Protein AF-A0A6B3HXF4-F1 (afdb_monomer_lite)

Foldseek 3Di:
DVLVVVVQPDDDDDDDDDDDDDPDDDDPDDPVNVVVVVVCSDVLVDLVVLVVVLVVLVVVLVVLVVVLVVLVVCCVVVNDPDPPPSVVSNVVSVVSVVVSVVSNVVSVVVSVVSVVVVVDPPDDDD

Structure (mmCIF, N/CA/C/O backbone):
data_AF-A0A6B3HXF4-F1
#
_entry.id   AF-A0A6B3HXF4-F1
#
loop_
_atom_site.group_PDB
_atom_site.id
_atom_site.type_symbol
_atom_site.label_atom_id
_atom_site.label_alt_id
_atom_site.label_comp_id
_atom_site.label_asym_id
_atom_site.label_entity_id
_atom_site.label_seq_id
_atom_site.pdbx_PDB_ins_code
_atom_site.Cartn_x
_atom_site.Cartn_y
_atom_site.Cartn_z
_atom_site.occupancy
_atom_site.B_iso_or_equiv
_atom_site.auth_seq_id
_atom_site.auth_comp_id
_atom_site.auth_asym_id
_atom_site.auth_atom_id
_atom_site.pdbx_PDB_model_num
ATOM 1 N N . SER A 1 1 ? -18.174 1.231 23.708 1.00 48.91 1 SER A N 1
ATOM 2 C CA . SER A 1 1 ? -18.342 2.305 22.701 1.00 48.91 1 SER A CA 1
ATOM 3 C C . SER A 1 1 ? -19.748 2.229 22.126 1.00 48.91 1 SER A C 1
ATOM 5 O O . SER A 1 1 ? -20.312 1.140 22.110 1.00 48.91 1 SER A O 1
ATOM 7 N N . LYS A 1 2 ? -20.344 3.340 21.668 1.00 49.97 2 LYS A N 1
ATOM 8 C CA . LYS A 1 2 ? -21.730 3.327 21.146 1.00 49.97 2 LYS A CA 1
ATOM 9 C C . LYS A 1 2 ? -21.943 2.353 19.969 1.00 49.97 2 LYS A C 1
ATOM 11 O O . LYS A 1 2 ? -23.028 1.809 19.838 1.00 49.97 2 LYS A O 1
ATOM 16 N N . GLY A 1 3 ? -20.893 2.051 19.198 1.00 54.72 3 GLY A N 1
ATOM 17 C CA . GLY A 1 3 ? -20.945 1.071 18.104 1.00 54.72 3 GLY A CA 1
ATOM 18 C C . GLY A 1 3 ? -21.120 -0.393 18.538 1.00 54.72 3 GLY A C 1
ATOM 19 O O . GLY A 1 3 ? -21.531 -1.219 17.733 1.00 54.72 3 GLY A O 1
ATOM 20 N N . ILE A 1 4 ? -20.833 -0.744 19.801 1.00 58.38 4 ILE A N 1
ATOM 21 C CA . ILE A 1 4 ? -21.157 -2.086 20.320 1.00 58.38 4 ILE A CA 1
ATOM 22 C C . ILE A 1 4 ? -22.677 -2.232 20.442 1.00 58.38 4 ILE A C 1
ATOM 24 O O . ILE A 1 4 ? -23.212 -3.244 20.015 1.00 58.38 4 ILE A O 1
ATOM 28 N N . PHE A 1 5 ? -23.381 -1.202 20.921 1.00 62.06 5 PHE A N 1
ATOM 29 C CA . PHE A 1 5 ? -24.840 -1.243 21.066 1.00 62.06 5 PHE A CA 1
ATOM 30 C C . PHE A 1 5 ? -25.567 -1.389 19.725 1.00 62.06 5 PHE A C 1
ATOM 32 O O . PHE A 1 5 ? -26.551 -2.111 19.655 1.00 62.06 5 PHE A O 1
ATOM 39 N N . SER A 1 6 ? -25.050 -0.791 18.645 1.00 61.38 6 SER A N 1
ATOM 40 C CA . SER A 1 6 ? -25.601 -1.007 17.299 1.00 61.38 6 SER A CA 1
ATOM 41 C C . SER A 1 6 ? -25.272 -2.382 16.710 1.00 61.38 6 SER A C 1
ATOM 43 O O . SER A 1 6 ? -25.940 -2.809 15.779 1.00 61.38 6 SER A O 1
ATOM 45 N N . TRP A 1 7 ? -24.228 -3.062 17.201 1.00 61.84 7 TRP A N 1
ATOM 46 C CA . TRP A 1 7 ? -23.816 -4.377 16.695 1.00 61.84 7 TRP A CA 1
ATOM 47 C C . TRP A 1 7 ? -24.635 -5.525 17.289 1.00 61.84 7 TRP A C 1
ATOM 49 O O . TRP A 1 7 ? -24.844 -6.524 16.615 1.00 61.84 7 TRP A O 1
ATOM 59 N N . ILE A 1 8 ? -25.091 -5.389 18.537 1.00 67.94 8 ILE A N 1
ATOM 60 C CA . ILE A 1 8 ? -25.757 -6.479 19.261 1.00 67.94 8 ILE A CA 1
ATOM 61 C C . ILE A 1 8 ? -27.170 -6.767 18.697 1.00 67.94 8 ILE A C 1
ATOM 63 O O . ILE A 1 8 ? -27.630 -7.900 18.767 1.00 67.94 8 ILE A O 1
ATOM 67 N N . GLY A 1 9 ? -27.844 -5.778 18.092 1.00 67.69 9 GLY A N 1
ATOM 68 C CA . GLY A 1 9 ? -29.078 -6.003 17.319 1.00 67.69 9 GLY A CA 1
ATOM 69 C C . GLY A 1 9 ? -30.352 -6.289 18.129 1.00 67.69 9 GLY A C 1
ATOM 70 O O . GLY A 1 9 ? -31.350 -6.702 17.547 1.00 67.69 9 GLY A O 1
ATOM 71 N N . PHE A 1 10 ? -30.343 -6.073 19.450 1.00 74.44 10 PHE A N 1
ATOM 72 C CA . PHE A 1 10 ? -31.534 -6.212 20.298 1.00 74.44 10 PHE A CA 1
ATOM 73 C C . PHE A 1 10 ? -32.558 -5.087 20.085 1.00 74.44 10 PHE A C 1
ATOM 75 O O . PHE A 1 10 ? -32.210 -3.969 19.686 1.00 74.44 10 PHE A O 1
ATOM 82 N N . ASP A 1 11 ? -33.820 -5.370 20.431 1.00 76.00 11 ASP A N 1
ATOM 83 C CA . ASP A 1 11 ? -34.900 -4.383 20.433 1.00 76.00 11 ASP A CA 1
ATOM 84 C C . ASP A 1 11 ? -34.526 -3.212 21.351 1.00 76.00 11 ASP A C 1
ATOM 86 O O . ASP A 1 11 ? -34.344 -3.357 22.560 1.00 76.00 11 ASP A O 1
ATOM 90 N N . THR A 1 12 ? -34.348 -2.036 20.749 1.00 75.62 12 THR A N 1
ATOM 91 C CA . THR A 1 12 ? -33.841 -0.847 21.436 1.00 75.62 12 THR A CA 1
ATOM 92 C C . THR A 1 12 ? -34.941 0.201 21.518 1.00 75.62 12 THR A C 1
ATOM 94 O O . THR A 1 12 ? -35.484 0.620 20.499 1.00 75.62 12 THR A O 1
ATOM 97 N N . VAL A 1 13 ? -35.232 0.684 22.726 1.00 82.31 13 VAL A N 1
ATOM 98 C CA . VAL A 1 13 ? -36.135 1.820 22.949 1.00 82.31 13 VAL A CA 1
ATOM 99 C C . VAL A 1 13 ? -35.310 3.043 23.335 1.00 82.31 13 VAL A C 1
ATOM 101 O O . VAL A 1 13 ? -34.383 2.956 24.140 1.00 82.31 13 VAL A O 1
ATOM 104 N N . SER A 1 14 ? -35.636 4.198 22.753 1.00 79.88 14 SER A N 1
ATOM 105 C CA . SER A 1 14 ? -34.994 5.471 23.086 1.00 79.88 14 SER A CA 1
ATOM 106 C C . SER A 1 14 ? -35.957 6.368 23.860 1.00 79.88 14 SER A C 1
ATOM 108 O O . SER A 1 14 ? -37.076 6.616 23.421 1.00 79.88 14 SER A O 1
ATOM 110 N N . PHE A 1 15 ? -35.511 6.871 25.011 1.00 82.50 15 PHE A N 1
ATOM 111 C CA . PHE A 1 15 ? -36.263 7.829 25.820 1.00 82.50 15 PHE A CA 1
ATOM 112 C C . PHE A 1 15 ? -35.609 9.204 25.721 1.00 82.50 15 PHE A C 1
ATOM 114 O O . PHE A 1 15 ? -34.394 9.341 25.884 1.00 82.50 15 PHE A O 1
ATOM 121 N N . ARG A 1 16 ? -36.410 10.239 25.451 1.00 82.38 16 ARG A N 1
ATOM 122 C CA . ARG A 1 16 ? -35.926 11.622 25.485 1.00 82.38 16 ARG A CA 1
ATOM 123 C C . ARG A 1 16 ? -36.011 12.142 26.911 1.00 82.38 16 ARG A C 1
ATOM 125 O O . ARG A 1 16 ? -37.071 12.120 27.522 1.00 82.38 16 ARG A O 1
ATOM 132 N N . TYR A 1 17 ? -34.898 12.663 27.399 1.00 82.69 17 TYR A N 1
ATOM 133 C CA . TYR A 1 17 ? -34.808 13.359 28.674 1.00 82.69 17 TYR A CA 1
ATOM 134 C C . TYR A 1 17 ? -34.104 14.698 28.445 1.00 82.69 17 TYR A C 1
ATOM 136 O O . TYR A 1 17 ? -33.195 14.804 27.616 1.00 82.69 17 TYR A O 1
ATOM 144 N N . ARG A 1 18 ? -34.547 15.734 29.157 1.00 80.19 18 ARG A N 1
ATOM 145 C CA . ARG A 1 18 ? -33.946 17.065 29.087 1.00 80.19 18 ARG A CA 1
ATOM 146 C C . ARG A 1 18 ? -32.736 17.114 30.014 1.00 80.19 18 ARG A C 1
ATOM 148 O O . ARG A 1 18 ? -32.886 17.154 31.230 1.00 80.19 18 ARG A O 1
ATOM 155 N N . ASN A 1 19 ? -31.548 17.107 29.417 1.00 73.75 19 ASN A N 1
ATOM 156 C CA . ASN A 1 19 ? -30.292 17.173 30.153 1.00 73.75 19 ASN A CA 1
ATOM 157 C C . ASN A 1 19 ? -30.126 18.540 30.831 1.00 73.75 19 ASN A C 1
ATOM 159 O O . ASN A 1 19 ? -30.378 19.564 30.195 1.00 73.75 19 ASN A O 1
ATOM 163 N N . SER A 1 20 ? -29.719 18.562 32.100 1.00 76.94 20 SER A N 1
ATOM 164 C CA . SER A 1 20 ? -29.390 19.809 32.795 1.00 76.94 20 SER A CA 1
ATOM 165 C C . SER A 1 20 ? -27.991 20.278 32.396 1.00 76.94 20 SER A C 1
ATOM 167 O O . SER A 1 20 ? -27.070 19.476 32.210 1.00 76.94 20 SER A O 1
ATOM 169 N N . GLU A 1 21 ? -27.817 21.589 32.234 1.00 73.44 21 GLU A N 1
ATOM 170 C CA . GLU A 1 21 ? -26.487 22.148 32.012 1.00 73.44 21 GLU A CA 1
ATOM 171 C C . GLU A 1 21 ? -25.623 21.951 33.260 1.00 73.44 21 GLU A C 1
ATOM 173 O O . GLU A 1 21 ? -26.085 22.061 34.398 1.00 73.44 21 GLU A O 1
ATOM 178 N N . ARG A 1 22 ? -24.351 21.600 33.049 1.00 74.94 22 ARG A N 1
ATOM 179 C CA . ARG A 1 22 ? -23.427 21.372 34.161 1.00 74.94 22 ARG A CA 1
ATOM 180 C C . ARG A 1 22 ? -23.123 22.700 34.848 1.00 74.94 22 ARG A C 1
ATOM 182 O O . ARG A 1 22 ? -22.666 23.630 34.198 1.00 74.94 22 ARG A O 1
ATOM 189 N N . VAL A 1 23 ? -23.278 22.724 36.170 1.00 73.62 23 VAL A N 1
ATOM 190 C CA . VAL A 1 23 ? -22.986 23.888 37.026 1.00 73.62 23 VAL A CA 1
ATOM 191 C C . VAL A 1 23 ? -21.483 24.221 37.056 1.00 73.62 23 VAL A C 1
ATOM 193 O O . VAL A 1 23 ? -21.109 25.375 37.223 1.00 73.62 23 VAL A O 1
ATOM 196 N N . ALA A 1 24 ? -20.606 23.227 36.852 1.00 63.41 24 ALA A N 1
ATOM 197 C CA . ALA A 1 24 ? -19.157 23.418 36.804 1.00 63.41 24 ALA A CA 1
ATOM 198 C C . ALA A 1 24 ? -18.449 22.392 35.897 1.00 63.41 24 ALA A C 1
ATOM 200 O O . ALA A 1 24 ? -18.905 21.259 35.716 1.00 63.41 24 ALA A O 1
ATOM 201 N N . GLY A 1 25 ? -17.286 22.788 35.369 1.00 69.62 25 GLY A N 1
ATOM 202 C CA . GLY A 1 25 ? -16.406 21.956 34.542 1.00 69.62 25 GLY A CA 1
ATOM 203 C C . GLY A 1 25 ? -16.575 22.165 33.032 1.00 69.62 25 GLY A C 1
ATOM 204 O O . GLY A 1 25 ? -17.651 22.479 32.533 1.00 69.62 25 GLY A O 1
ATOM 205 N N . ARG A 1 26 ? -15.488 21.975 32.271 1.00 67.88 26 ARG A N 1
ATOM 206 C CA . ARG A 1 26 ? -15.508 22.053 30.799 1.00 67.88 26 ARG A CA 1
ATOM 207 C C . ARG A 1 26 ? -15.867 20.698 30.192 1.00 67.88 26 ARG A C 1
ATOM 209 O O . ARG A 1 26 ? -15.481 19.650 30.714 1.00 67.88 26 ARG A O 1
ATOM 216 N N . SER A 1 27 ? -16.579 20.708 29.063 1.00 68.38 27 SER A N 1
ATOM 217 C CA . SER A 1 27 ? -16.871 19.483 28.312 1.00 68.38 27 SER A CA 1
ATOM 218 C C . SER A 1 27 ? -15.574 18.736 27.983 1.00 68.38 27 SER A C 1
ATOM 220 O O . SER A 1 27 ? -14.689 19.269 27.316 1.00 68.38 27 SER A O 1
ATOM 222 N N . LYS A 1 28 ? -15.473 17.467 28.402 1.00 65.81 28 LYS A N 1
ATOM 223 C CA . LYS A 1 28 ? -14.390 16.566 27.963 1.00 65.81 28 LYS A CA 1
ATOM 224 C C . LYS A 1 28 ? -14.526 16.168 26.483 1.00 65.81 28 LYS A C 1
ATOM 226 O O . LYS A 1 28 ? -13.602 15.573 25.928 1.00 65.81 28 LYS A O 1
ATOM 231 N N . TRP A 1 29 ? -15.651 16.503 25.855 1.00 62.72 29 TRP A N 1
ATOM 232 C CA . TRP A 1 29 ? -15.981 16.228 24.463 1.00 62.72 29 TRP A CA 1
ATOM 233 C C . TRP A 1 29 ? -15.912 17.524 23.654 1.00 62.72 29 TRP A C 1
ATOM 235 O O . TRP A 1 29 ? -16.829 18.341 23.698 1.00 62.72 29 TRP A O 1
ATOM 245 N N . GLY A 1 30 ? -14.802 17.717 22.944 1.00 75.88 30 GLY A N 1
ATOM 246 C CA . GLY A 1 30 ? -14.678 18.742 21.909 1.00 75.88 30 GLY A CA 1
ATOM 247 C C . GLY A 1 30 ? -14.949 18.155 20.525 1.00 75.88 30 GLY A C 1
ATOM 248 O O . GLY A 1 30 ? -14.829 16.943 20.334 1.00 75.88 30 GLY A O 1
ATOM 249 N N . SER A 1 31 ? -15.238 19.008 19.544 1.00 70.62 31 SER A N 1
ATOM 250 C CA . SER A 1 31 ? -15.567 18.614 18.164 1.00 70.62 31 SER A CA 1
ATOM 251 C C . SER A 1 31 ? -14.502 17.701 17.536 1.00 70.62 31 SER A C 1
ATOM 253 O O . SER A 1 31 ? -14.831 16.696 16.914 1.00 70.62 31 SER A O 1
ATOM 255 N N . ARG A 1 32 ? -13.213 17.973 17.796 1.00 72.75 32 ARG A N 1
ATOM 256 C CA . ARG A 1 32 ? -12.084 17.125 17.356 1.00 72.75 32 ARG A CA 1
ATOM 257 C C . ARG A 1 32 ? -12.060 15.742 18.016 1.00 72.75 32 ARG A C 1
ATOM 259 O O . ARG A 1 32 ? -11.780 14.756 17.349 1.00 72.75 32 ARG A O 1
ATOM 266 N N . ARG A 1 33 ? -12.382 15.646 19.313 1.00 70.81 33 ARG A N 1
ATOM 267 C CA . ARG A 1 33 ? -12.473 14.348 20.010 1.00 70.81 33 ARG A CA 1
ATOM 268 C C . ARG A 1 33 ? -13.676 13.538 19.536 1.00 70.81 33 ARG A C 1
ATOM 270 O O . ARG A 1 33 ? -13.560 12.324 19.449 1.00 70.81 33 ARG A O 1
ATOM 277 N N . LEU A 1 34 ? -14.795 14.192 19.207 1.00 75.50 34 LEU A N 1
ATOM 278 C CA . LEU A 1 34 ? -15.943 13.521 18.587 1.00 75.50 34 LEU A CA 1
ATOM 279 C C . LEU A 1 34 ? -15.596 12.956 17.207 1.00 75.50 34 LEU A C 1
ATOM 281 O O . LEU A 1 34 ? -15.948 11.815 16.924 1.00 75.50 34 LEU A O 1
ATOM 285 N N . LEU A 1 35 ? -14.894 13.731 16.375 1.00 72.25 35 LEU A N 1
ATOM 286 C CA . LEU A 1 35 ? -14.442 13.276 15.059 1.00 72.25 35 LEU A CA 1
ATOM 287 C C . LEU A 1 35 ? -13.489 12.083 15.170 1.00 72.25 35 LEU A C 1
ATOM 289 O O . LEU A 1 35 ? -13.753 11.054 14.555 1.00 72.25 35 LEU A O 1
ATOM 293 N N . ASN A 1 36 ? -12.454 12.173 16.012 1.00 71.12 36 ASN A N 1
ATOM 294 C CA . ASN A 1 36 ? -11.539 11.049 16.244 1.00 71.12 36 ASN A CA 1
ATOM 295 C C . ASN A 1 36 ? -12.282 9.810 16.760 1.00 71.12 36 ASN A C 1
ATOM 297 O O . ASN A 1 36 ? -12.047 8.714 16.271 1.00 71.12 36 ASN A O 1
ATOM 301 N N . TYR A 1 37 ? -13.243 9.981 17.672 1.00 68.56 37 TYR A N 1
ATOM 302 C CA . TYR A 1 37 ? -14.060 8.875 18.175 1.00 68.56 37 TYR A CA 1
ATOM 303 C C . TYR A 1 37 ? -14.919 8.215 17.081 1.00 68.56 37 TYR A C 1
ATOM 305 O O . TYR A 1 37 ? -15.121 7.001 17.093 1.00 68.56 37 TYR A O 1
ATOM 313 N N . GLY A 1 38 ? -15.433 9.002 16.131 1.00 66.69 38 GLY A N 1
ATOM 314 C CA . GLY A 1 38 ? -16.167 8.497 14.969 1.00 66.69 38 GLY A CA 1
ATOM 315 C C . GLY A 1 38 ? -15.270 7.723 14.002 1.00 66.69 38 GLY A C 1
ATOM 316 O O . GLY A 1 38 ? -15.650 6.639 13.560 1.00 66.69 38 GLY A O 1
ATOM 317 N N . ILE A 1 39 ? -14.068 8.239 13.731 1.00 65.38 39 ILE A N 1
ATOM 318 C CA . ILE A 1 39 ? -13.057 7.579 12.892 1.00 65.38 39 ILE A CA 1
ATOM 319 C C . ILE A 1 39 ? -12.609 6.263 13.537 1.00 65.38 39 ILE A C 1
ATOM 321 O O . ILE A 1 39 ? -12.643 5.229 12.874 1.00 65.38 39 ILE A O 1
ATOM 325 N N . ASP A 1 40 ? -12.306 6.263 14.837 1.00 65.88 40 ASP A N 1
ATOM 326 C CA . ASP A 1 40 ? -11.985 5.047 15.595 1.00 65.88 40 ASP A CA 1
ATOM 327 C C . ASP A 1 40 ? -13.136 4.036 15.553 1.00 65.88 40 ASP A C 1
ATOM 329 O O . ASP A 1 40 ? -12.909 2.832 15.455 1.00 65.88 40 ASP A O 1
ATOM 333 N N . GLY A 1 41 ? -14.389 4.501 15.581 1.00 61.41 41 GLY A N 1
ATOM 334 C CA . GLY A 1 41 ? -15.566 3.661 15.367 1.00 61.41 41 GLY A CA 1
ATOM 335 C C . GLY A 1 41 ? -15.604 3.041 13.966 1.00 61.41 41 GLY A C 1
ATOM 336 O O . GLY A 1 41 ? -15.777 1.833 13.832 1.00 61.41 41 GLY A O 1
ATOM 337 N N . LEU A 1 42 ? -15.402 3.829 12.913 1.00 62.88 42 LEU A N 1
ATOM 338 C CA . LEU A 1 42 ? -15.417 3.338 11.530 1.00 62.88 42 LEU A CA 1
ATOM 339 C C . LEU A 1 42 ? -14.284 2.346 11.248 1.00 62.88 42 LEU A C 1
ATOM 341 O O . LEU A 1 42 ? -14.526 1.308 10.634 1.00 62.88 42 LEU A O 1
ATOM 345 N N . LEU A 1 43 ? -13.077 2.643 11.731 1.00 63.81 43 LEU A N 1
ATOM 346 C CA . LEU A 1 43 ? -11.912 1.763 11.629 1.00 63.81 43 LEU A CA 1
ATOM 347 C C . LEU A 1 43 ? -12.101 0.492 12.467 1.00 63.81 43 LEU A C 1
ATOM 349 O O . LEU A 1 43 ? -11.686 -0.588 12.062 1.00 63.81 43 LEU A O 1
ATOM 353 N N . SER A 1 44 ? -12.769 0.597 13.620 1.00 58.53 44 SER A N 1
ATOM 354 C CA . SER A 1 44 ? -12.969 -0.538 14.516 1.00 58.53 44 SER A CA 1
ATOM 355 C C . SER A 1 44 ? -13.972 -1.551 13.980 1.00 58.53 44 SER A C 1
ATOM 357 O O . SER A 1 44 ? -13.769 -2.755 14.102 1.00 58.53 44 SER A O 1
ATOM 359 N N . PHE A 1 45 ? -15.067 -1.121 13.372 1.00 54.66 45 PHE A N 1
ATOM 360 C CA . PHE A 1 45 ? -16.110 -2.058 12.947 1.00 54.66 45 PHE A CA 1
ATOM 361 C C . PHE A 1 45 ? -15.965 -2.515 11.489 1.00 54.66 45 PHE A C 1
ATOM 363 O O . PHE A 1 45 ? -16.854 -3.201 10.988 1.00 54.66 45 PHE A O 1
ATOM 370 N N . ASN A 1 46 ? -14.874 -2.157 10.798 1.00 59.72 46 ASN A N 1
ATOM 371 C CA . ASN A 1 46 ? -14.765 -2.365 9.360 1.00 59.72 46 ASN A CA 1
ATOM 372 C C . ASN A 1 46 ? -13.344 -2.742 8.905 1.00 59.72 46 ASN A C 1
ATOM 374 O O . ASN A 1 46 ? -12.409 -1.982 9.121 1.00 59.72 46 ASN A O 1
ATOM 378 N N . ASN A 1 47 ? -13.200 -3.860 8.183 1.00 60.03 47 ASN A N 1
ATOM 379 C CA . ASN A 1 47 ? -11.955 -4.230 7.481 1.00 60.03 47 ASN A CA 1
ATOM 380 C C . ASN A 1 47 ? -11.830 -3.555 6.097 1.00 60.03 47 ASN A C 1
ATOM 382 O O . ASN A 1 47 ? -10.795 -3.665 5.438 1.00 60.03 47 ASN A O 1
ATOM 386 N N . ARG A 1 48 ? -12.863 -2.828 5.640 1.00 63.31 48 ARG A N 1
ATOM 387 C CA . ARG A 1 48 ? -12.840 -2.076 4.372 1.00 63.31 48 ARG A CA 1
ATOM 388 C C . ARG A 1 48 ? -11.712 -1.036 4.236 1.00 63.31 48 ARG A C 1
ATOM 390 O O . ARG A 1 48 ? -11.163 -0.995 3.144 1.00 63.31 48 ARG A O 1
ATOM 397 N N . PRO A 1 49 ? -11.331 -0.219 5.242 1.00 65.38 49 PRO A N 1
ATOM 398 C CA . PRO A 1 49 ? -10.294 0.802 5.064 1.00 65.38 49 PRO A CA 1
ATOM 399 C C . PRO A 1 49 ? -8.919 0.184 4.789 1.00 65.38 49 PRO A C 1
ATOM 401 O O . PRO A 1 49 ? -8.199 0.646 3.910 1.00 65.38 49 PRO A O 1
ATOM 404 N N . LEU A 1 50 ? -8.601 -0.923 5.464 1.00 66.94 50 LEU A N 1
ATOM 405 C CA . LEU A 1 50 ? -7.390 -1.693 5.207 1.00 66.94 50 LEU A CA 1
ATOM 406 C C . LEU A 1 50 ? -7.391 -2.278 3.786 1.00 66.94 50 LEU A C 1
ATOM 408 O O . LEU A 1 50 ? -6.407 -2.172 3.060 1.00 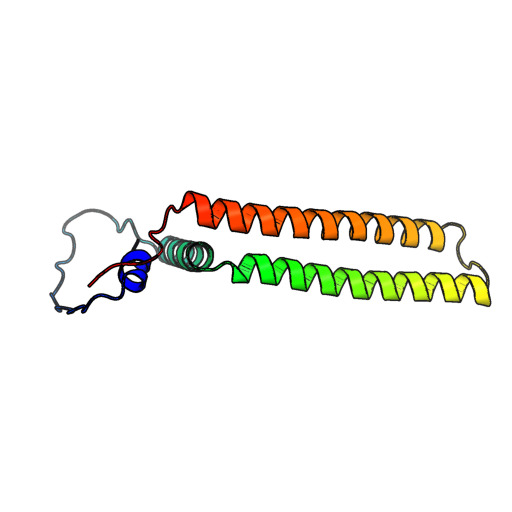66.94 50 LEU A O 1
ATOM 412 N N . ARG A 1 51 ? -8.528 -2.836 3.356 1.00 69.94 51 ARG A N 1
ATOM 413 C CA . ARG A 1 51 ? -8.675 -3.388 2.004 1.00 69.94 51 ARG A CA 1
ATOM 414 C C . ARG A 1 51 ? -8.604 -2.302 0.919 1.00 69.94 51 ARG A C 1
ATOM 416 O O . ARG A 1 51 ? -8.061 -2.547 -0.153 1.00 69.94 51 ARG A O 1
ATOM 423 N N . LEU A 1 52 ? -9.093 -1.095 1.206 1.00 74.00 52 LEU A N 1
ATOM 424 C CA . LEU A 1 52 ? -9.027 0.056 0.302 1.00 74.00 52 LEU A CA 1
ATOM 425 C C . LEU A 1 52 ? -7.578 0.497 0.061 1.00 74.00 52 LEU A C 1
ATOM 427 O O . LEU A 1 52 ? -7.210 0.730 -1.086 1.00 74.00 52 LEU A O 1
ATOM 431 N N . ALA A 1 53 ? -6.748 0.514 1.111 1.00 74.06 53 ALA A N 1
ATOM 432 C CA . ALA A 1 53 ? -5.319 0.809 1.000 1.00 74.06 53 ALA A CA 1
ATOM 433 C C . ALA A 1 53 ? -4.578 -0.206 0.107 1.00 74.06 53 ALA A C 1
ATOM 435 O O . ALA A 1 53 ? -3.757 0.183 -0.728 1.00 74.06 53 ALA A O 1
ATOM 436 N N . ILE A 1 54 ? -4.915 -1.498 0.226 1.00 76.94 54 ILE A N 1
ATOM 437 C CA . ILE A 1 54 ? -4.368 -2.559 -0.636 1.00 76.94 54 ILE A CA 1
ATOM 438 C C . ILE A 1 54 ? -4.758 -2.316 -2.099 1.00 76.94 54 ILE A C 1
ATOM 440 O O . ILE A 1 54 ? -3.892 -2.350 -2.972 1.00 76.94 54 ILE A O 1
ATOM 444 N N . TYR A 1 55 ? -6.029 -2.007 -2.379 1.00 80.94 55 TYR A N 1
ATOM 445 C CA . TYR A 1 55 ? -6.471 -1.713 -3.745 1.00 80.94 55 TYR A CA 1
ATOM 446 C C . TYR A 1 55 ? -5.795 -0.469 -4.326 1.00 80.94 55 TYR A C 1
ATOM 448 O O . TYR A 1 55 ? -5.361 -0.499 -5.475 1.00 80.94 55 TYR A O 1
ATOM 456 N N . THR A 1 56 ? -5.655 0.611 -3.551 1.00 82.94 56 THR A N 1
ATOM 457 C CA . THR A 1 56 ? -4.953 1.813 -4.024 1.00 82.94 56 THR A CA 1
ATOM 458 C C . THR A 1 56 ? -3.479 1.534 -4.310 1.00 82.94 56 THR A C 1
ATOM 460 O O . THR A 1 56 ? -2.974 1.964 -5.344 1.00 82.94 56 THR A O 1
ATOM 463 N N . GLY A 1 57 ? -2.803 0.763 -3.450 1.00 83.38 57 GLY A N 1
ATOM 464 C CA . GLY A 1 57 ? -1.414 0.357 -3.675 1.00 83.38 57 GLY A CA 1
ATOM 465 C C . GLY A 1 57 ? -1.261 -0.517 -4.920 1.00 83.38 57 GLY A C 1
ATOM 466 O O . GLY A 1 57 ? -0.338 -0.314 -5.705 1.00 83.38 57 GLY A O 1
ATOM 467 N N . PHE A 1 58 ? -2.207 -1.429 -5.152 1.00 84.75 58 PHE A N 1
ATOM 468 C CA . PHE A 1 58 ? -2.234 -2.268 -6.348 1.00 84.75 58 PHE A CA 1
ATOM 469 C C . PHE A 1 58 ? -2.369 -1.442 -7.635 1.00 84.75 58 PHE A C 1
ATOM 471 O O . PHE A 1 58 ? -1.608 -1.651 -8.576 1.00 84.75 58 PHE A O 1
ATOM 478 N N . TRP A 1 59 ? -3.274 -0.459 -7.670 1.00 88.62 59 TRP A N 1
ATOM 479 C CA . TRP A 1 59 ? -3.429 0.421 -8.835 1.00 88.62 59 TRP A CA 1
ATOM 480 C C . TRP A 1 59 ? -2.164 1.225 -9.146 1.00 88.62 59 TRP A C 1
ATOM 482 O O . TRP A 1 59 ? -1.778 1.332 -10.310 1.00 88.62 59 TRP A O 1
ATOM 492 N N . VAL A 1 60 ? -1.497 1.751 -8.115 1.00 88.06 60 VAL A N 1
ATOM 493 C CA . VAL A 1 60 ? -0.222 2.472 -8.268 1.00 88.06 60 VAL A CA 1
ATOM 494 C C . VAL A 1 60 ? 0.889 1.540 -8.759 1.00 88.06 60 VAL A C 1
ATOM 496 O O . VAL A 1 60 ? 1.695 1.928 -9.602 1.00 88.06 60 VAL A O 1
ATOM 499 N N . PHE A 1 61 ? 0.927 0.296 -8.281 1.00 88.19 61 PHE A N 1
ATOM 500 C CA . PHE A 1 61 ? 1.892 -0.689 -8.763 1.00 88.19 61 PHE A CA 1
ATOM 501 C C . PHE A 1 61 ? 1.683 -1.023 -10.244 1.00 88.19 61 PHE A C 1
ATOM 503 O O . PHE A 1 61 ? 2.643 -1.023 -11.012 1.00 88.19 61 PHE A O 1
ATOM 510 N N . VAL A 1 62 ? 0.437 -1.263 -10.662 1.00 90.69 62 VAL A N 1
ATOM 511 C CA . VAL A 1 62 ? 0.106 -1.579 -12.060 1.00 90.69 62 VAL A CA 1
ATOM 512 C C . VAL A 1 62 ? 0.491 -0.429 -12.995 1.00 90.69 62 VAL A C 1
ATOM 514 O O . VAL A 1 62 ? 1.071 -0.675 -14.054 1.00 90.69 62 VAL A O 1
ATOM 517 N N . SER A 1 63 ? 0.231 0.825 -12.609 1.00 91.25 63 SER A N 1
ATOM 518 C CA . SER A 1 63 ? 0.617 1.982 -13.427 1.00 91.25 63 SER A CA 1
ATOM 519 C C . SER A 1 63 ? 2.138 2.157 -13.512 1.00 91.25 63 SER A C 1
ATOM 521 O O . SER A 1 63 ? 2.664 2.399 -14.601 1.00 91.25 63 SER A O 1
ATOM 523 N N . ALA A 1 64 ? 2.861 1.956 -12.406 1.00 89.56 64 ALA A N 1
ATOM 524 C CA . ALA A 1 64 ? 4.323 1.987 -12.389 1.00 89.56 64 ALA A CA 1
ATOM 525 C C . ALA A 1 64 ? 4.940 0.864 -13.243 1.00 89.56 64 ALA A C 1
ATOM 527 O O . ALA A 1 64 ? 5.899 1.099 -13.980 1.00 89.56 64 ALA A O 1
ATOM 528 N N . LEU A 1 65 ? 4.365 -0.341 -13.197 1.00 90.50 65 LEU A N 1
ATOM 529 C CA . LEU A 1 65 ? 4.799 -1.480 -14.005 1.00 90.50 65 LEU A CA 1
ATOM 530 C C . LEU A 1 65 ? 4.590 -1.227 -15.504 1.00 90.50 65 LEU A C 1
ATOM 532 O O . LEU A 1 65 ? 5.490 -1.491 -16.301 1.00 90.50 65 LEU A O 1
ATOM 536 N N . ALA A 1 66 ? 3.439 -0.669 -15.889 1.00 93.56 66 ALA A N 1
ATOM 537 C CA . ALA A 1 66 ? 3.167 -0.290 -17.274 1.00 93.56 66 ALA A CA 1
ATOM 538 C C . ALA A 1 66 ? 4.174 0.756 -17.785 1.00 93.56 66 ALA A C 1
ATOM 540 O O . ALA A 1 66 ? 4.693 0.630 -18.896 1.00 93.56 66 ALA A O 1
ATOM 541 N N . TYR A 1 67 ? 4.509 1.749 -16.955 1.00 90.31 67 TYR A N 1
ATOM 542 C CA . TYR A 1 67 ? 5.516 2.758 -17.283 1.00 90.31 67 TYR A CA 1
ATOM 543 C C . TYR A 1 67 ? 6.929 2.166 -17.424 1.00 90.31 67 TYR A C 1
ATOM 545 O O . TYR A 1 67 ? 7.666 2.518 -18.352 1.00 90.31 67 TYR A O 1
ATOM 553 N N . ALA A 1 68 ? 7.302 1.227 -16.550 1.00 90.88 68 ALA A N 1
ATOM 554 C CA . ALA A 1 68 ? 8.581 0.529 -16.641 1.00 90.88 68 ALA A CA 1
ATOM 555 C C . ALA A 1 68 ? 8.680 -0.310 -17.924 1.00 90.88 68 ALA A C 1
ATOM 557 O O . ALA A 1 68 ? 9.668 -0.201 -18.649 1.00 90.88 68 ALA A O 1
ATOM 558 N N . LEU A 1 69 ? 7.636 -1.076 -18.259 1.00 91.69 69 LEU A N 1
ATOM 559 C CA . LEU A 1 69 ? 7.565 -1.851 -19.503 1.00 91.69 69 LEU A CA 1
ATOM 560 C C . LEU A 1 69 ? 7.686 -0.958 -20.738 1.00 91.69 69 LEU A C 1
ATOM 562 O O . LEU A 1 69 ? 8.478 -1.249 -21.634 1.00 91.69 69 LEU A O 1
ATOM 566 N N . TRP A 1 70 ? 6.951 0.156 -20.768 1.00 91.12 70 TRP A N 1
ATOM 567 C CA . TRP A 1 70 ? 7.043 1.117 -21.864 1.00 91.12 70 TRP A CA 1
ATOM 568 C C . TRP A 1 70 ? 8.463 1.680 -22.021 1.00 91.12 70 TRP A C 1
ATOM 570 O O . TRP A 1 70 ? 8.983 1.756 -23.138 1.00 91.12 70 TRP A O 1
ATOM 580 N N . THR A 1 71 ? 9.121 2.008 -20.907 1.00 89.62 71 THR A N 1
ATOM 581 C CA . THR A 1 71 ? 10.513 2.480 -20.904 1.00 89.62 71 THR A CA 1
ATOM 582 C C . THR A 1 71 ? 11.467 1.426 -21.469 1.00 89.62 71 THR A C 1
ATOM 584 O O . THR A 1 71 ? 12.283 1.743 -22.335 1.00 89.62 71 THR A O 1
ATOM 587 N N . VAL A 1 72 ? 11.346 0.168 -21.032 1.00 89.12 72 VAL A N 1
ATOM 588 C CA . VAL A 1 72 ? 12.187 -0.942 -21.513 1.00 89.12 72 VAL A CA 1
ATOM 589 C C . VAL A 1 72 ? 11.996 -1.165 -23.013 1.00 89.12 72 VAL A C 1
ATOM 591 O O . VAL A 1 72 ? 12.982 -1.207 -23.746 1.00 89.12 72 VAL A O 1
ATOM 594 N N . ILE A 1 73 ? 10.750 -1.226 -23.492 1.00 90.62 73 ILE A N 1
ATOM 595 C CA . ILE A 1 73 ? 10.440 -1.385 -24.924 1.00 90.62 73 ILE A CA 1
ATOM 596 C C . ILE A 1 73 ? 11.045 -0.235 -25.735 1.00 90.62 73 ILE A C 1
ATOM 598 O O . ILE A 1 73 ? 11.672 -0.460 -26.770 1.00 90.62 73 ILE A O 1
ATOM 602 N N . THR A 1 74 ? 10.907 1.001 -25.251 1.00 88.06 74 THR A N 1
ATOM 603 C CA . THR A 1 74 ? 11.444 2.183 -25.935 1.00 88.06 74 THR A CA 1
ATOM 604 C C . THR A 1 74 ? 12.964 2.114 -26.061 1.00 88.06 74 THR A C 1
ATOM 606 O O . THR A 1 74 ? 13.491 2.410 -27.132 1.00 88.06 74 THR A O 1
ATOM 609 N N . VAL A 1 75 ? 13.662 1.687 -25.005 1.00 89.56 75 VAL A N 1
ATOM 610 C CA . VAL A 1 75 ? 15.126 1.540 -25.007 1.00 89.56 75 VAL A CA 1
ATOM 611 C C . VAL A 1 75 ? 15.593 0.399 -25.908 1.00 89.56 75 VAL A C 1
ATOM 613 O O . VAL A 1 75 ? 16.612 0.549 -26.576 1.00 89.56 75 VAL A O 1
ATOM 616 N N . VAL A 1 76 ? 14.853 -0.710 -25.974 1.00 86.81 76 VAL A N 1
ATOM 617 C CA . VAL A 1 76 ? 15.172 -1.824 -26.881 1.00 86.81 76 VAL A CA 1
ATOM 618 C C . VAL A 1 76 ? 15.008 -1.412 -28.348 1.00 86.81 76 VAL A C 1
ATOM 620 O O . VAL A 1 76 ? 15.840 -1.775 -29.173 1.00 86.81 76 VAL A O 1
ATOM 623 N N . LEU A 1 77 ? 13.971 -0.633 -28.678 1.00 90.06 77 LEU A N 1
ATOM 624 C CA . LEU A 1 77 ? 13.676 -0.235 -30.061 1.00 90.06 77 LEU A CA 1
ATOM 625 C C . LEU A 1 77 ? 14.502 0.960 -30.559 1.00 90.06 77 LEU A C 1
ATOM 627 O O . LEU A 1 77 ? 14.906 0.978 -31.716 1.00 90.06 77 LEU A O 1
ATOM 631 N N . HIS A 1 78 ? 14.736 1.968 -29.714 1.00 85.75 78 HIS A N 1
ATOM 632 C CA . HIS A 1 78 ? 15.362 3.239 -30.117 1.00 85.75 78 HIS A CA 1
ATOM 633 C C . HIS A 1 78 ? 16.767 3.440 -29.535 1.00 85.75 78 HIS A C 1
ATOM 635 O O . HIS A 1 78 ? 17.387 4.479 -29.763 1.00 85.75 78 HIS A O 1
ATOM 641 N N . GLY A 1 79 ? 17.267 2.472 -28.765 1.00 78.31 79 GLY A N 1
ATOM 642 C CA . GLY A 1 79 ? 18.496 2.612 -27.996 1.00 78.31 79 GLY A CA 1
ATOM 643 C C . GLY A 1 79 ? 18.315 3.449 -26.724 1.00 78.31 79 GLY A C 1
ATOM 644 O O . GLY A 1 79 ? 17.329 4.166 -26.521 1.00 78.31 79 GLY A O 1
ATOM 645 N N . ALA A 1 80 ? 19.289 3.350 -25.820 1.00 78.81 80 ALA A N 1
ATOM 646 C CA . ALA A 1 80 ? 19.270 4.085 -24.562 1.00 78.81 80 ALA A CA 1
ATOM 647 C C . ALA A 1 80 ? 19.653 5.558 -24.783 1.00 78.81 80 ALA A C 1
ATOM 649 O O . ALA A 1 80 ? 20.814 5.867 -25.037 1.00 78.81 80 ALA A O 1
ATOM 650 N N . LYS A 1 81 ? 18.695 6.481 -24.610 1.00 75.75 81 LYS A N 1
ATOM 651 C CA . LYS A 1 81 ? 18.978 7.932 -24.598 1.00 75.75 81 LYS A CA 1
ATOM 652 C C . LYS A 1 81 ? 19.849 8.349 -23.411 1.00 75.75 81 LYS A C 1
AT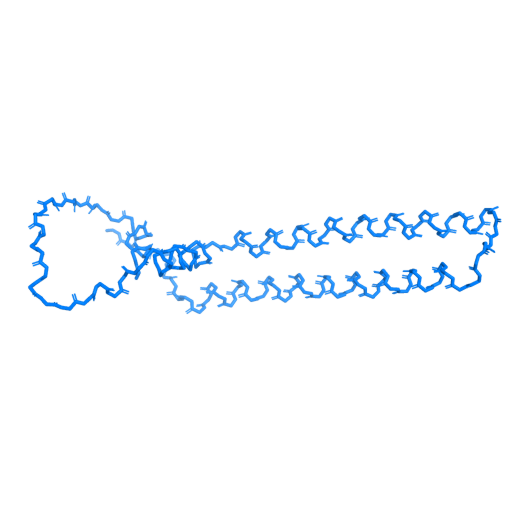OM 654 O O . LYS A 1 81 ? 20.635 9.284 -23.514 1.00 75.75 81 LYS A O 1
ATOM 659 N N . THR A 1 82 ? 19.689 7.666 -22.280 1.00 79.88 82 THR A N 1
ATOM 660 C CA . THR A 1 82 ? 20.435 7.928 -21.049 1.00 79.88 82 THR A CA 1
ATOM 661 C C . THR A 1 82 ? 20.890 6.594 -20.463 1.00 79.88 82 THR A C 1
ATOM 663 O O . THR A 1 82 ? 20.038 5.771 -20.103 1.00 79.88 82 THR A O 1
ATOM 666 N N . PRO A 1 83 ? 22.205 6.336 -20.382 1.00 79.62 83 PRO A N 1
ATOM 667 C CA . PRO A 1 83 ? 22.713 5.083 -19.842 1.00 79.62 83 PRO A CA 1
ATOM 668 C C . PRO A 1 83 ? 22.293 4.917 -18.375 1.00 79.62 83 PRO A C 1
ATOM 670 O O . PRO A 1 83 ? 22.300 5.868 -17.599 1.00 79.62 83 PRO A O 1
ATOM 673 N N . GLY A 1 84 ? 21.877 3.706 -18.003 1.00 83.31 84 GLY A N 1
ATOM 674 C CA . GLY A 1 84 ? 21.490 3.359 -16.630 1.00 83.31 84 GLY A CA 1
ATOM 675 C C . GLY A 1 84 ? 20.084 3.788 -16.188 1.00 83.31 84 GLY A C 1
ATOM 676 O O . GLY A 1 84 ? 19.586 3.262 -15.197 1.00 83.31 84 GLY A O 1
ATOM 677 N N . TYR A 1 85 ? 19.396 4.673 -16.917 1.00 86.50 85 TYR A N 1
ATOM 678 C CA . TYR A 1 85 ? 18.051 5.128 -16.533 1.00 86.50 85 TYR A CA 1
ATOM 679 C C . TYR A 1 85 ? 17.028 3.983 -16.522 1.00 86.50 85 TYR A C 1
ATOM 681 O O . TYR A 1 85 ? 16.322 3.779 -15.536 1.00 86.50 85 TYR A O 1
ATOM 689 N N . ALA A 1 86 ? 16.979 3.194 -17.598 1.00 86.56 86 ALA A N 1
ATOM 690 C CA . ALA A 1 86 ? 16.013 2.106 -17.719 1.00 86.56 86 ALA A CA 1
ATOM 691 C C . ALA A 1 86 ? 16.257 0.983 -16.703 1.00 86.56 86 ALA A C 1
ATOM 693 O O . ALA A 1 86 ? 15.302 0.457 -16.134 1.00 86.56 86 ALA A O 1
ATOM 694 N N . THR A 1 87 ? 17.519 0.634 -16.435 1.00 87.75 87 THR A N 1
ATOM 695 C CA . THR A 1 87 ? 17.862 -0.397 -15.446 1.00 87.75 87 THR A CA 1
ATOM 696 C C . THR A 1 87 ? 17.546 0.068 -14.027 1.00 87.75 87 THR A C 1
ATOM 698 O O . THR A 1 87 ? 16.944 -0.692 -13.270 1.00 87.75 87 THR A O 1
ATOM 701 N N . LEU A 1 88 ? 17.863 1.322 -13.684 1.00 91.12 88 LEU A N 1
ATOM 702 C CA . LEU A 1 88 ? 17.549 1.906 -12.379 1.00 91.12 88 LEU A CA 1
ATOM 703 C C . LEU A 1 88 ? 16.035 1.988 -12.147 1.00 91.12 88 LEU A C 1
ATOM 705 O O . LEU A 1 88 ? 15.549 1.529 -11.115 1.00 91.12 88 LEU A O 1
ATOM 709 N N . LEU A 1 89 ? 15.283 2.509 -13.120 1.00 90.56 89 LEU A N 1
ATOM 710 C CA . LEU A 1 89 ? 13.828 2.608 -13.026 1.00 90.56 89 LEU A CA 1
ATOM 711 C C . LEU A 1 89 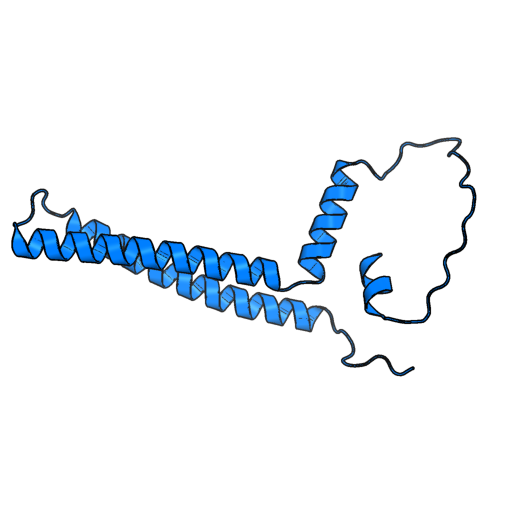? 13.181 1.226 -12.855 1.00 90.56 89 LEU A C 1
ATOM 713 O O . LEU A 1 89 ? 12.343 1.038 -11.974 1.00 90.56 89 LEU A O 1
ATOM 717 N N . THR A 1 90 ? 13.608 0.247 -13.655 1.00 88.75 90 THR A N 1
ATOM 718 C CA . THR A 1 90 ? 13.076 -1.121 -13.583 1.00 88.75 90 THR A CA 1
ATOM 719 C C . THR A 1 90 ? 13.389 -1.773 -12.235 1.00 88.75 90 THR A C 1
ATOM 721 O O . THR A 1 90 ? 12.507 -2.390 -11.642 1.00 88.75 90 THR A O 1
ATOM 724 N N . ALA A 1 91 ? 14.606 -1.594 -11.706 1.00 92.25 91 ALA A N 1
ATOM 725 C CA . ALA A 1 91 ? 14.989 -2.118 -10.395 1.00 92.25 91 ALA A CA 1
ATOM 726 C C . ALA A 1 91 ? 14.156 -1.502 -9.258 1.00 92.25 91 ALA A C 1
ATOM 728 O O . ALA A 1 91 ? 13.668 -2.228 -8.392 1.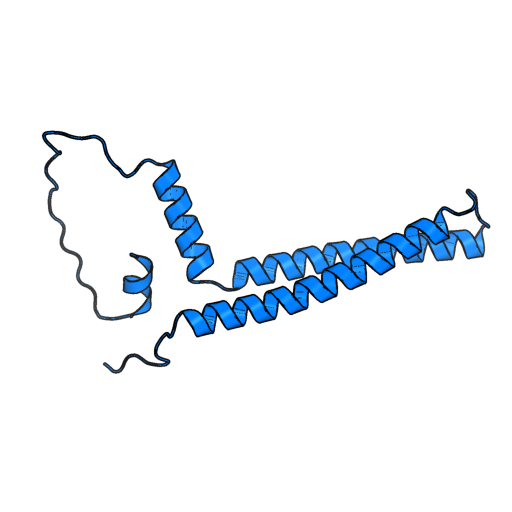00 92.25 91 ALA A O 1
ATOM 729 N N . VAL A 1 92 ? 13.944 -0.181 -9.280 1.00 93.06 92 VAL A N 1
ATOM 730 C CA . VAL A 1 92 ? 13.125 0.514 -8.275 1.00 93.06 92 VAL A CA 1
ATOM 731 C C . VAL A 1 92 ? 11.679 0.019 -8.319 1.00 93.06 92 VAL A C 1
ATOM 733 O O . VAL A 1 92 ? 11.139 -0.352 -7.280 1.00 93.06 92 VAL A O 1
ATOM 736 N N . VAL A 1 93 ? 11.068 -0.065 -9.506 1.00 91.38 93 VAL A N 1
ATOM 737 C CA . VAL A 1 93 ? 9.684 -0.551 -9.656 1.00 91.38 93 VAL A CA 1
ATOM 738 C C . VAL A 1 93 ? 9.546 -2.006 -9.203 1.00 91.38 93 VAL A C 1
ATOM 740 O O . VAL A 1 93 ? 8.579 -2.340 -8.515 1.00 91.38 93 VAL A O 1
ATOM 743 N N . ALA A 1 94 ? 10.520 -2.865 -9.520 1.00 88.50 94 ALA A N 1
ATOM 744 C CA . ALA A 1 94 ? 10.525 -4.255 -9.070 1.00 88.50 94 ALA A CA 1
ATOM 745 C C . ALA A 1 94 ? 10.583 -4.362 -7.535 1.00 88.50 94 ALA A C 1
ATOM 747 O O . ALA A 1 94 ? 9.779 -5.078 -6.932 1.00 88.50 94 ALA A O 1
ATOM 748 N N . LEU A 1 95 ? 11.481 -3.607 -6.893 1.00 93.44 95 LEU A N 1
ATOM 749 C CA . LEU A 1 95 ? 11.600 -3.573 -5.432 1.00 93.44 95 LEU A CA 1
ATOM 750 C C . LEU A 1 95 ? 10.335 -3.019 -4.767 1.00 93.44 95 LEU A C 1
ATOM 752 O O . LEU A 1 95 ? 9.832 -3.617 -3.814 1.00 93.44 95 LEU A O 1
ATOM 756 N N . SER A 1 96 ? 9.778 -1.924 -5.290 1.00 90.62 96 SER A N 1
ATOM 757 C CA . SER A 1 96 ? 8.519 -1.356 -4.795 1.00 90.62 96 SER A CA 1
ATOM 758 C C . SER A 1 96 ? 7.350 -2.333 -4.939 1.00 90.62 96 SER A C 1
ATOM 760 O O . SER A 1 96 ? 6.511 -2.421 -4.043 1.00 90.62 96 SER A O 1
ATOM 762 N N . GLY A 1 97 ? 7.311 -3.118 -6.019 1.00 87.19 97 GLY A N 1
ATOM 763 C CA . GLY A 1 97 ? 6.313 -4.169 -6.208 1.00 87.19 97 GLY A CA 1
ATOM 764 C C . GLY A 1 97 ? 6.355 -5.234 -5.121 1.00 87.19 97 GLY A C 1
ATOM 765 O O . GLY A 1 97 ? 5.338 -5.517 -4.487 1.00 87.19 97 GLY A O 1
ATOM 766 N N . ILE A 1 98 ? 7.543 -5.780 -4.851 1.00 89.38 98 ILE A N 1
ATOM 767 C CA . ILE A 1 98 ? 7.738 -6.797 -3.806 1.00 89.38 98 ILE A CA 1
ATOM 768 C C . ILE A 1 98 ? 7.337 -6.247 -2.429 1.00 89.38 98 ILE A C 1
ATOM 770 O O . ILE A 1 98 ? 6.662 -6.934 -1.656 1.00 89.38 98 ILE A O 1
ATOM 774 N N . GLN A 1 99 ? 7.698 -4.996 -2.131 1.00 89.62 99 GLN A N 1
ATOM 775 C CA . GLN A 1 99 ? 7.317 -4.330 -0.883 1.00 89.62 99 GLN A CA 1
ATOM 776 C C . GLN A 1 99 ? 5.795 -4.193 -0.743 1.00 89.62 99 GLN A C 1
ATOM 778 O O . GLN A 1 99 ? 5.250 -4.522 0.312 1.00 89.62 99 GLN A O 1
ATOM 783 N N . LEU A 1 100 ? 5.094 -3.766 -1.798 1.00 87.19 100 LEU A N 1
ATOM 784 C CA . LEU A 1 100 ? 3.635 -3.617 -1.782 1.00 87.19 100 LEU A CA 1
ATOM 785 C C . LEU A 1 100 ? 2.911 -4.957 -1.611 1.00 87.19 100 LEU A C 1
ATOM 787 O O . LEU A 1 100 ? 1.965 -5.037 -0.827 1.00 87.19 100 LEU A O 1
ATOM 791 N N . VAL A 1 101 ? 3.374 -6.016 -2.282 1.00 84.06 101 VAL A N 1
ATOM 792 C CA . VAL A 1 101 ? 2.824 -7.372 -2.105 1.00 84.06 101 VAL A CA 1
ATOM 793 C C . VAL A 1 101 ? 3.002 -7.834 -0.658 1.00 84.06 101 VAL A C 1
ATOM 795 O O . VAL A 1 101 ? 2.047 -8.294 -0.031 1.00 84.06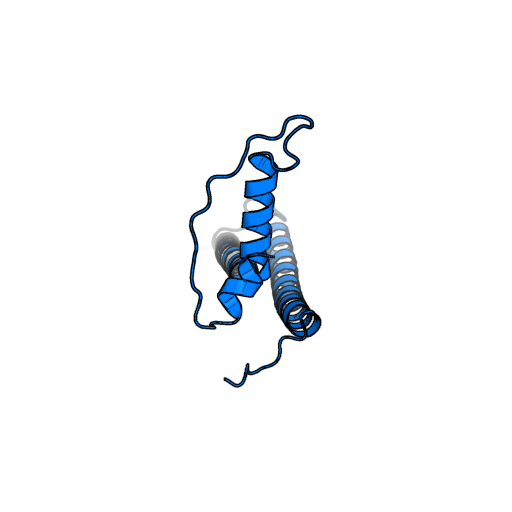 101 VAL A O 1
ATOM 798 N N . THR A 1 102 ? 4.198 -7.644 -0.100 1.00 86.62 102 THR A N 1
ATOM 799 C CA . THR A 1 102 ? 4.509 -8.025 1.285 1.00 86.62 102 THR A CA 1
ATOM 800 C C . THR A 1 102 ? 3.626 -7.270 2.282 1.00 86.62 102 THR A C 1
ATOM 802 O O . THR A 1 102 ? 3.040 -7.879 3.177 1.00 86.62 102 THR A O 1
ATOM 805 N N . LEU A 1 103 ? 3.453 -5.957 2.097 1.00 85.75 103 LEU A N 1
ATOM 806 C CA . LEU A 1 103 ? 2.557 -5.139 2.919 1.00 85.75 103 LEU A CA 1
ATOM 807 C C . LEU A 1 103 ? 1.091 -5.565 2.795 1.00 85.75 103 LEU A C 1
ATOM 809 O O . LEU A 1 103 ? 0.375 -5.556 3.795 1.00 85.75 103 LEU A O 1
ATOM 813 N N . GLY A 1 104 ? 0.646 -5.974 1.605 1.00 82.56 104 GLY A N 1
ATOM 814 C CA . GLY A 1 104 ? -0.700 -6.510 1.399 1.00 82.56 104 GLY A CA 1
ATOM 815 C C . GLY A 1 104 ? -0.950 -7.781 2.212 1.00 82.56 104 GLY A C 1
ATOM 816 O O . GLY A 1 104 ? -1.973 -7.887 2.891 1.00 82.56 104 GLY A O 1
ATOM 817 N N . VAL A 1 105 ? 0.012 -8.710 2.208 1.00 82.00 105 VAL A N 1
ATOM 818 C CA . VAL A 1 105 ? -0.050 -9.941 3.011 1.00 82.00 105 VAL A CA 1
ATOM 819 C C . VAL A 1 105 ? -0.067 -9.610 4.504 1.00 82.00 105 VAL A C 1
ATOM 821 O O . VAL A 1 105 ? -0.954 -10.075 5.218 1.00 82.00 105 VAL A O 1
ATOM 824 N N . ILE A 1 106 ? 0.858 -8.764 4.974 1.00 85.44 106 ILE A N 1
ATOM 825 C CA . ILE A 1 106 ? 0.909 -8.332 6.381 1.00 85.44 106 ILE A CA 1
ATOM 826 C C . ILE A 1 106 ? -0.415 -7.683 6.793 1.00 85.44 106 ILE A C 1
ATOM 828 O O . ILE A 1 106 ? -0.947 -8.007 7.852 1.00 85.44 106 ILE A O 1
ATOM 832 N N . GLY A 1 107 ? -0.974 -6.814 5.949 1.00 81.00 107 GLY A N 1
ATOM 833 C CA . GLY A 1 107 ? -2.275 -6.195 6.175 1.00 81.00 107 GLY A CA 1
ATOM 834 C C . GLY A 1 107 ? -3.361 -7.241 6.413 1.00 81.00 107 GLY A C 1
ATOM 835 O O . GLY A 1 107 ? -4.012 -7.217 7.454 1.00 81.00 107 GLY A O 1
ATOM 836 N N . GLU A 1 108 ? -3.521 -8.205 5.508 1.00 79.50 108 GLU A N 1
ATOM 837 C CA . GLU A 1 108 ? -4.528 -9.267 5.641 1.00 79.50 108 GLU A CA 1
ATOM 838 C C . GLU A 1 108 ? -4.381 -10.061 6.956 1.00 79.50 108 GLU A C 1
ATOM 840 O O . GLU A 1 108 ? -5.382 -10.344 7.623 1.00 79.50 108 GLU A O 1
ATOM 845 N N . TYR A 1 109 ? -3.149 -10.364 7.381 1.00 81.19 109 TYR A N 1
ATOM 846 C CA . TYR A 1 109 ? -2.893 -11.004 8.677 1.00 81.19 109 TYR A CA 1
ATOM 847 C C . TYR A 1 109 ? -3.252 -10.102 9.858 1.00 81.19 109 TYR A C 1
ATOM 849 O O . TYR A 1 109 ? -3.943 -10.549 10.773 1.00 81.19 109 TYR A O 1
ATOM 857 N N . VAL A 1 110 ? -2.856 -8.827 9.836 1.00 82.75 110 VAL A N 1
ATOM 858 C CA . VAL A 1 110 ? -3.219 -7.851 10.878 1.00 82.75 110 VAL A CA 1
ATOM 859 C C . VAL A 1 110 ? -4.739 -7.705 10.976 1.00 82.75 110 VAL A C 1
ATOM 861 O O . VAL A 1 110 ? -5.280 -7.657 12.078 1.00 82.75 110 VAL A O 1
ATOM 864 N N . GLY A 1 111 ? -5.447 -7.710 9.844 1.00 76.00 111 GLY A N 1
ATOM 865 C CA . GLY A 1 111 ? -6.909 -7.685 9.800 1.00 76.00 111 GLY A CA 1
ATOM 866 C C . GLY A 1 111 ? -7.557 -8.909 10.455 1.00 76.00 111 GLY A C 1
ATOM 867 O O . GLY A 1 111 ? -8.575 -8.765 11.135 1.00 76.00 111 GLY A O 1
ATOM 868 N N . ARG A 1 112 ? -6.965 -10.102 10.300 1.00 74.75 112 ARG A N 1
ATOM 869 C CA . ARG A 1 112 ? -7.416 -11.325 10.992 1.00 74.75 112 ARG A CA 1
ATOM 870 C C . ARG A 1 112 ? -7.105 -11.282 12.479 1.00 74.75 112 ARG A C 1
ATOM 872 O O . ARG A 1 112 ? -8.004 -11.525 13.273 1.00 74.75 112 ARG A O 1
ATOM 879 N N . ILE A 1 113 ? -5.886 -10.893 12.858 1.00 80.19 113 ILE A N 1
ATOM 880 C CA . ILE A 1 113 ? -5.493 -10.724 14.266 1.00 80.19 113 ILE A CA 1
ATOM 881 C C . ILE A 1 113 ? -6.429 -9.731 14.958 1.00 80.19 113 ILE A C 1
ATOM 883 O O . ILE A 1 113 ? -6.869 -9.968 16.076 1.00 80.19 113 ILE A O 1
ATOM 887 N N . TYR A 1 114 ? -6.786 -8.638 14.283 1.00 76.88 114 TYR A N 1
ATOM 888 C CA . TYR A 1 114 ? -7.730 -7.658 14.806 1.00 76.88 114 TYR A CA 1
ATOM 889 C C . TYR A 1 114 ? -9.134 -8.237 15.031 1.00 76.88 114 TYR A C 1
AT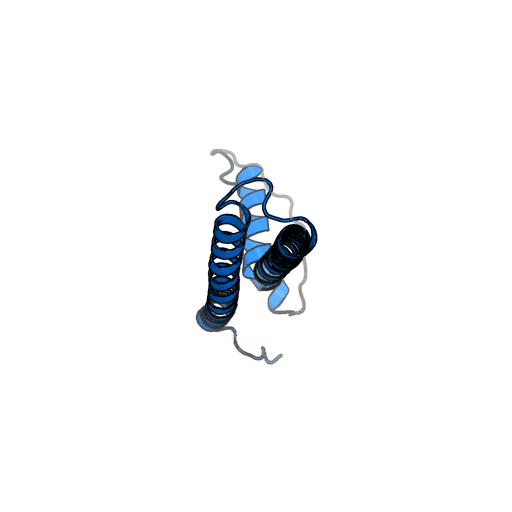OM 891 O O . TYR A 1 114 ? -9.810 -7.873 15.996 1.00 76.88 114 TYR A O 1
ATOM 899 N N . HIS A 1 115 ? -9.578 -9.129 14.144 1.00 71.44 115 HIS A N 1
ATOM 900 C CA . HIS A 1 115 ? -10.850 -9.828 14.292 1.00 71.44 115 HIS A CA 1
ATOM 901 C C . HIS A 1 115 ? -10.812 -10.818 15.464 1.00 71.44 115 HIS A C 1
ATOM 903 O O . HIS A 1 115 ? -11.714 -10.800 16.302 1.00 71.44 115 HIS A O 1
ATOM 909 N N . GLU A 1 116 ? -9.730 -11.589 15.570 1.00 74.12 116 GLU A N 1
ATOM 910 C CA . GLU A 1 116 ? -9.521 -12.600 16.610 1.00 74.12 116 GLU A CA 1
ATOM 911 C C . GLU A 1 116 ? -9.379 -11.966 18.001 1.00 74.12 116 GLU A C 1
ATOM 913 O O . GLU A 1 116 ? -10.072 -12.339 18.944 1.00 74.12 116 GLU A O 1
ATOM 918 N N . ALA A 1 117 ? -8.572 -10.905 18.121 1.00 75.81 117 ALA A N 1
ATOM 919 C CA . ALA A 1 117 ? -8.360 -10.178 19.372 1.00 75.81 117 ALA A CA 1
ATOM 920 C C . ALA A 1 117 ? -9.662 -9.606 19.954 1.00 75.81 117 ALA A C 1
ATOM 922 O O . ALA A 1 117 ? -9.773 -9.403 21.165 1.00 75.81 117 ALA A O 1
ATOM 923 N N . LYS A 1 118 ? -10.672 -9.364 19.111 1.00 70.62 118 LYS A N 1
ATOM 924 C CA . LYS A 1 118 ? -11.975 -8.869 19.556 1.00 70.62 118 LYS A CA 1
ATOM 925 C C . LYS A 1 118 ? -12.877 -9.925 20.183 1.00 70.62 118 LYS A C 1
ATOM 927 O O . LYS A 1 118 ? -13.889 -9.505 20.744 1.00 70.62 118 LYS A O 1
ATOM 932 N N . HIS A 1 119 ? -12.540 -11.218 20.098 1.00 65.19 119 HIS A N 1
ATOM 933 C CA . HIS A 1 119 ? -13.261 -12.327 20.742 1.00 65.19 119 HIS A CA 1
ATOM 934 C C . HIS A 1 119 ? -14.792 -12.193 20.637 1.00 65.19 119 HIS A C 1
ATOM 936 O O . HIS A 1 119 ? -15.517 -12.366 21.619 1.00 65.19 119 HIS A O 1
ATOM 942 N N . ARG A 1 120 ? -15.308 -11.783 19.468 1.00 67.88 120 ARG A N 1
ATOM 943 C CA . ARG A 1 120 ? -16.750 -11.556 19.329 1.00 67.88 120 ARG A CA 1
ATOM 944 C C . ARG A 1 120 ? -17.448 -12.904 19.196 1.00 67.88 120 ARG A C 1
ATOM 946 O O . ARG A 1 120 ? -17.087 -13.646 18.285 1.00 67.88 120 ARG A O 1
ATOM 953 N N . PRO A 1 121 ? -18.431 -13.222 20.057 1.00 66.38 121 PRO A N 1
ATOM 954 C CA . PRO A 1 121 ? -19.152 -14.478 19.942 1.00 66.38 121 PRO A CA 1
ATOM 955 C C . PRO A 1 121 ? -19.820 -14.559 18.556 1.00 66.38 121 PRO A C 1
ATOM 957 O O . PRO A 1 121 ? -20.388 -13.559 18.104 1.00 66.38 121 PRO A O 1
ATOM 960 N N . PRO A 1 122 ? -19.737 -15.714 17.867 1.00 63.22 122 PRO A N 1
ATOM 961 C CA . PRO A 1 122 ? -20.207 -15.877 16.487 1.00 63.22 122 PRO A CA 1
ATOM 962 C C . PRO A 1 122 ? -21.726 -15.744 16.346 1.00 63.22 122 PRO A C 1
ATOM 964 O O . PRO A 1 122 ? -22.232 -15.516 15.251 1.00 63.22 122 PRO A O 1
ATOM 967 N N . TYR A 1 123 ? -22.455 -15.856 17.451 1.00 59.72 123 TYR A N 1
ATOM 968 C CA . TYR A 1 123 ? -23.885 -15.625 17.517 1.00 59.72 123 TYR A CA 1
ATOM 969 C C . TYR A 1 123 ? -24.249 -15.057 18.888 1.00 59.72 123 TYR A C 1
ATOM 971 O O . TYR A 1 123 ? -23.616 -15.355 19.902 1.00 59.72 123 TYR A O 1
ATOM 979 N N . VAL A 1 124 ? -25.291 -14.234 18.910 1.00 65.56 124 VAL A N 1
ATOM 980 C CA . VAL A 1 124 ? -25.980 -13.818 20.129 1.00 65.56 124 VAL A CA 1
ATOM 981 C C . VAL A 1 124 ? -27.340 -14.505 20.063 1.00 65.56 124 VAL A C 1
ATOM 983 O O . VAL A 1 124 ? -28.114 -14.224 19.151 1.00 65.56 124 VAL A O 1
ATOM 986 N N . VAL A 1 125 ? -27.592 -15.478 20.944 1.00 64.81 125 VAL A N 1
ATOM 987 C CA . VAL A 1 125 ? -28.894 -16.167 20.996 1.00 64.81 125 VAL A CA 1
ATOM 988 C C . VAL A 1 125 ? -29.907 -15.230 21.651 1.00 64.81 125 VAL A C 1
ATOM 990 O O . VAL A 1 125 ? -29.587 -14.594 22.657 1.00 64.81 125 VAL A O 1
ATOM 993 N N . ARG A 1 126 ? -31.089 -15.127 21.040 1.00 57.94 126 ARG A N 1
ATOM 994 C CA . ARG A 1 126 ? -32.229 -14.325 21.495 1.00 57.94 126 ARG A CA 1
ATOM 995 C C . ARG A 1 126 ? -33.143 -15.148 22.393 1.00 57.94 126 ARG A C 1
ATOM 997 O O . ARG A 1 126 ? -33.387 -16.320 22.034 1.00 57.94 126 ARG A O 1
#

pLDDT: mean 76.85, std 11.05, range [48.91, 93.56]

Radius of gyration: 25.33 Å; chains: 1; bounding box: 59×40×67 Å

Sequence (126 aa):
SKGIFSWIGFDTVSFRYRNSERVAGRSKWGSRRLLNYGIDGLLSFNNRPLRLAIYTGFWVFVSALAYALWTVITVVLHGAKTPGYATLLTAVVALSGIQLVTLGVIGEYVGRIYHEAKHRPPYVVR

Secondary structure (DSSP, 8-state):
-HHHHHHH----------PPPPSS---S--HHHHHHHHHHHHHHS-SHHHHHHHHHHHHHHHHHHHHHHHHHHHHHHH--SSTTHHHHHHHHHHHHHHHHHHHHHHHHHHHHHHHHHTT--S----